Protein AF-A0A8S9IRM5-F1 (afdb_monomer_lite)

Foldseek 3Di:
DVPQQPPQQAAEDAQEAPSDPEQEEEQDASGRNRHAYYEDYNQARHAYYEYDQNGNQQHAEYEYENHVRHPDDYPCPVSNPNHNYDYYHDDDD

Sequence (93 aa):
MPILEKLLHLKIVRLWDRSFGGSRMICSMDGFPQLLELQFVGLEEWEEWTVEEGSMPLLHTLLIGYCPKLKELPDGLPFINSLKVLSFSLNAR

Secondary structure (DSSP, 8-state):
-TTGGG-TT-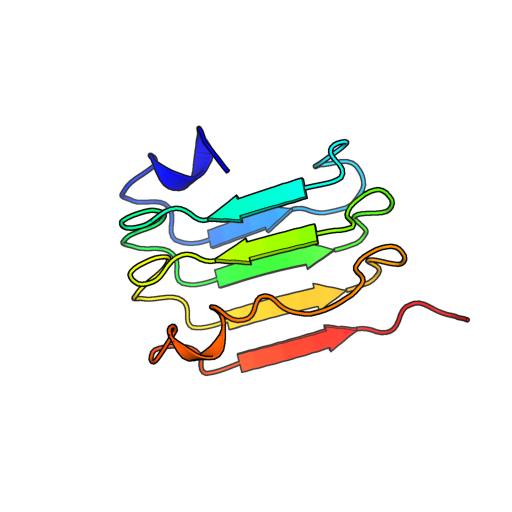-EEEE-TTS---SEEEE-TT--TT--EEEEES-TT--EEEE-TTSSTT--EEEEES-TT-----TTGGG-TT--EEEEE----

InterPro domains:
  IPR032675 Leucine-rich repeat domain superfamily [G3DSA:3.80.10.10] (1-92)

pLDDT: mean 93.65, std 9.31, range [43.62, 98.69]

Radius of gyration: 12.29 Å; chains: 1; bounding box: 28×27×30 Å

Organism: Brassica cretica (NCBI:txid69181)

Structure (mmCIF, N/CA/C/O backbone):
data_AF-A0A8S9IRM5-F1
#
_entry.id   AF-A0A8S9IRM5-F1
#
loop_
_atom_site.group_PDB
_atom_site.id
_atom_site.type_symbol
_atom_site.label_atom_id
_atom_site.label_alt_id
_atom_site.label_comp_id
_atom_site.label_asym_id
_atom_site.label_entity_id
_atom_site.label_seq_id
_atom_site.pdbx_PDB_ins_code
_atom_site.Cartn_x
_atom_site.Cartn_y
_atom_site.Cartn_z
_atom_site.occupancy
_atom_site.B_iso_or_equiv
_atom_site.auth_seq_id
_atom_site.auth_comp_id
_atom_site.auth_asym_id
_atom_site.auth_atom_id
_atom_site.pdbx_PDB_model_num
ATOM 1 N N . MET A 1 1 ? -1.297 6.947 -2.510 1.00 82.81 1 MET A N 1
ATOM 2 C CA . MET A 1 1 ? -2.232 6.654 -3.606 1.00 82.81 1 MET A CA 1
ATOM 3 C C . MET A 1 1 ? -3.262 7.764 -3.547 1.00 82.81 1 MET A C 1
ATOM 5 O O . MET A 1 1 ? -4.361 7.564 -3.038 1.00 82.81 1 MET A O 1
ATOM 9 N N . PRO A 1 2 ? -2.888 8.967 -4.013 1.00 82.25 2 PRO A N 1
ATOM 10 C CA . PRO A 1 2 ? -3.358 10.219 -3.415 1.00 82.25 2 PRO A CA 1
ATOM 11 C C . PRO A 1 2 ? -4.854 10.494 -3.570 1.00 82.25 2 PRO A C 1
ATOM 13 O O . PRO A 1 2 ? -5.416 11.278 -2.812 1.00 82.25 2 PRO A O 1
ATOM 16 N N . ILE A 1 3 ? -5.506 9.877 -4.557 1.00 91.69 3 ILE A N 1
ATOM 17 C CA . ILE A 1 3 ? -6.952 10.007 -4.767 1.00 91.69 3 ILE A CA 1
ATOM 18 C C . ILE A 1 3 ? -7.706 8.898 -4.025 1.00 91.69 3 ILE A C 1
ATOM 20 O O . ILE A 1 3 ? -8.6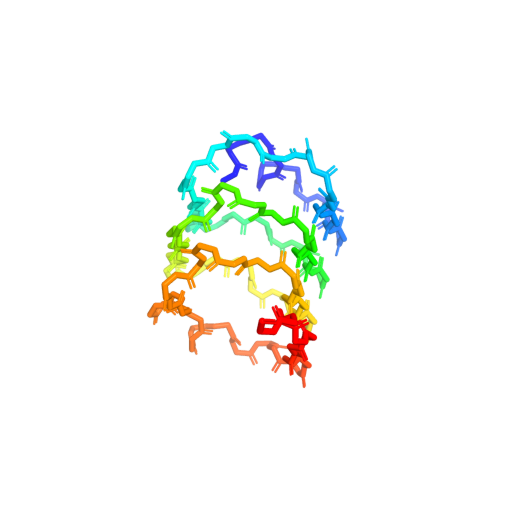66 9.186 -3.319 1.00 91.69 3 ILE A O 1
ATOM 24 N N . LEU A 1 4 ? -7.266 7.641 -4.156 1.00 94.62 4 LEU A N 1
ATOM 25 C CA . LEU A 1 4 ? -7.958 6.485 -3.576 1.00 94.62 4 LEU A CA 1
ATOM 26 C C . LEU A 1 4 ? -7.953 6.516 -2.045 1.00 94.62 4 LEU A C 1
ATOM 28 O O . LEU A 1 4 ? -8.972 6.220 -1.429 1.00 94.62 4 LEU A O 1
ATOM 32 N N . GLU A 1 5 ? -6.842 6.923 -1.431 1.00 95.25 5 GLU A N 1
ATOM 33 C CA . GLU A 1 5 ? -6.695 6.937 0.032 1.00 95.25 5 GLU A CA 1
ATOM 34 C C . GLU A 1 5 ? -7.590 7.968 0.730 1.00 95.25 5 GLU A C 1
ATOM 36 O O . GLU A 1 5 ? -7.880 7.824 1.916 1.00 95.25 5 GLU A O 1
ATOM 41 N N . LYS A 1 6 ? -8.083 8.963 -0.022 1.00 94.25 6 LYS A N 1
ATOM 42 C CA . LYS A 1 6 ? -9.034 9.987 0.440 1.00 94.25 6 LYS A CA 1
ATOM 43 C C . LYS A 1 6 ? -10.490 9.521 0.381 1.00 94.25 6 LYS A C 1
ATOM 45 O O . LYS A 1 6 ? -11.376 10.202 0.895 1.00 94.25 6 LYS A O 1
ATOM 50 N N . LEU A 1 7 ? -10.765 8.375 -0.242 1.00 96.44 7 LEU A N 1
ATOM 51 C CA . LEU A 1 7 ? -12.100 7.786 -0.280 1.00 96.44 7 LEU A CA 1
ATOM 52 C C . LEU A 1 7 ? -12.358 7.051 1.041 1.00 96.44 7 LEU A C 1
ATOM 54 O O . LEU A 1 7 ? -12.095 5.860 1.176 1.00 96.44 7 LEU A O 1
ATOM 58 N N . LEU A 1 8 ? -12.895 7.774 2.027 1.00 94.44 8 LEU A N 1
ATOM 59 C CA . LEU A 1 8 ? -12.989 7.323 3.426 1.00 94.44 8 LEU A CA 1
ATOM 60 C C . LEU A 1 8 ? -13.832 6.052 3.650 1.00 94.44 8 LEU A C 1
ATOM 62 O O . LEU A 1 8 ? -13.728 5.423 4.698 1.00 94.44 8 LEU A O 1
ATOM 66 N N . HIS A 1 9 ? -14.662 5.667 2.680 1.00 97.25 9 HIS A N 1
ATOM 67 C CA . HIS A 1 9 ? -15.508 4.467 2.731 1.00 97.25 9 HIS A CA 1
ATOM 68 C C . HIS A 1 9 ? -14.998 3.320 1.853 1.00 97.25 9 HIS A C 1
ATOM 70 O O . HIS A 1 9 ? -15.694 2.317 1.679 1.00 97.25 9 HIS A O 1
ATOM 76 N N . LEU A 1 10 ? -13.812 3.465 1.261 1.00 98.06 10 LEU A N 1
ATOM 77 C CA . LEU A 1 10 ? -13.244 2.452 0.389 1.00 98.06 10 LEU A CA 1
ATOM 78 C C . LEU A 1 10 ? -12.812 1.238 1.214 1.00 98.06 10 LEU A C 1
ATOM 80 O O . LEU A 1 10 ? -11.939 1.336 2.070 1.00 98.06 10 LEU A O 1
ATOM 84 N N . LYS A 1 11 ? -13.443 0.091 0.946 1.00 98.44 11 LYS A N 1
ATOM 85 C CA . LYS A 1 11 ? -13.189 -1.169 1.664 1.00 98.44 11 LYS A CA 1
ATOM 86 C C . LYS A 1 11 ? -12.269 -2.117 0.914 1.00 98.44 11 LYS A C 1
ATOM 88 O O . LYS A 1 11 ? -11.622 -2.953 1.533 1.00 98.44 11 LYS A O 1
ATOM 93 N N . ILE A 1 12 ? -12.238 -2.015 -0.409 1.00 98.50 12 ILE A N 1
ATOM 94 C CA . ILE A 1 12 ? -11.512 -2.937 -1.276 1.00 98.50 12 ILE A CA 1
ATOM 95 C C . ILE A 1 12 ? -10.823 -2.121 -2.362 1.00 98.50 12 ILE A C 1
ATOM 97 O O . ILE A 1 12 ? -11.470 -1.318 -3.038 1.00 98.50 12 ILE A O 1
ATOM 101 N N . VAL A 1 13 ? -9.529 -2.359 -2.542 1.00 98.19 13 VAL A N 1
ATOM 102 C CA . VAL A 1 13 ? -8.735 -1.849 -3.661 1.00 98.19 13 VAL A CA 1
ATOM 103 C C . VAL A 1 13 ? -8.108 -3.036 -4.369 1.00 98.19 13 VAL A C 1
ATOM 105 O O . VAL A 1 13 ? -7.433 -3.858 -3.753 1.00 98.19 13 VAL A O 1
ATOM 108 N N . ARG A 1 14 ? -8.326 -3.117 -5.681 1.00 97.44 14 ARG A N 1
ATOM 109 C CA . ARG A 1 14 ? -7.700 -4.113 -6.550 1.00 97.44 14 ARG A CA 1
ATOM 110 C C . ARG A 1 14 ? -7.057 -3.383 -7.712 1.00 97.44 14 ARG A C 1
ATOM 112 O O . ARG A 1 14 ? -7.757 -2.767 -8.513 1.00 97.44 14 ARG A O 1
ATOM 119 N N . LEU A 1 15 ? -5.734 -3.418 -7.753 1.00 96.75 15 LEU A N 1
ATOM 120 C CA . LEU A 1 15 ? -4.922 -2.876 -8.829 1.00 96.75 15 LEU A CA 1
ATOM 121 C C . LEU A 1 15 ? -4.322 -4.056 -9.582 1.00 96.75 15 LEU A C 1
ATOM 123 O O . LEU A 1 15 ? -3.499 -4.787 -9.033 1.00 96.75 15 LEU A O 1
ATOM 127 N N . TRP A 1 16 ? -4.816 -4.279 -10.793 1.00 95.94 16 TRP A N 1
ATOM 128 C CA . TRP A 1 16 ? -4.432 -5.393 -11.656 1.00 95.94 16 TRP A CA 1
ATOM 129 C C . TRP A 1 16 ? -3.642 -4.886 -12.870 1.00 95.94 16 TRP A C 1
ATOM 131 O O . TRP A 1 16 ? -3.279 -3.710 -12.929 1.00 95.94 16 TRP A O 1
ATOM 141 N N . ASP A 1 17 ? -3.392 -5.758 -13.844 1.00 94.81 17 ASP A N 1
ATOM 142 C CA . ASP A 1 17 ? -2.577 -5.482 -15.027 1.00 94.81 17 ASP A CA 1
ATOM 143 C C . ASP A 1 17 ? -2.826 -4.082 -15.604 1.00 94.81 17 ASP A C 1
ATOM 145 O O . ASP A 1 17 ? -3.954 -3.704 -15.941 1.00 94.81 17 ASP A O 1
ATOM 149 N N . ARG A 1 18 ? -1.747 -3.304 -15.743 1.00 90.44 18 ARG A N 1
ATOM 150 C CA . ARG A 1 18 ? -1.760 -1.945 -16.317 1.00 90.44 18 ARG A CA 1
ATOM 151 C C . ARG A 1 18 ? -2.640 -0.921 -15.577 1.00 90.44 18 ARG A C 1
ATOM 153 O O . ARG A 1 18 ? -2.827 0.180 -16.094 1.00 90.44 18 ARG A O 1
ATOM 160 N N . SER A 1 19 ? -3.141 -1.201 -14.367 1.00 94.31 19 SER A N 1
ATOM 161 C CA . SER A 1 19 ? -3.894 -0.208 -13.574 1.00 94.31 19 SER A CA 1
ATOM 162 C C . SER A 1 19 ? -3.005 0.884 -12.973 1.00 94.31 19 SER A C 1
ATOM 164 O O . SER A 1 19 ? -3.498 1.909 -12.506 1.00 94.31 19 SER A O 1
ATOM 166 N N . PHE A 1 20 ? -1.693 0.650 -12.942 1.00 93.75 20 PHE A N 1
ATOM 167 C CA . PHE A 1 20 ? -0.703 1.576 -12.417 1.00 93.75 20 PHE A CA 1
ATOM 168 C C . PHE A 1 20 ? 0.543 1.571 -13.303 1.00 93.75 20 PHE A C 1
ATOM 170 O O . PHE A 1 20 ? 1.178 0.536 -13.468 1.00 93.75 20 PHE A O 1
ATOM 177 N N . GLY A 1 21 ? 0.874 2.730 -13.874 1.00 92.50 21 GLY A N 1
ATOM 178 C CA . GLY A 1 21 ? 2.074 2.929 -14.697 1.00 92.50 21 GLY A CA 1
ATOM 179 C C . GLY A 1 21 ? 3.199 3.684 -13.985 1.00 92.50 21 GLY A C 1
ATOM 180 O O . GLY A 1 21 ? 4.137 4.124 -14.638 1.00 92.50 21 GLY A O 1
ATOM 181 N N . GLY A 1 22 ? 3.076 3.918 -12.675 1.00 94.25 22 GLY A N 1
ATOM 182 C CA . GLY A 1 22 ? 4.137 4.533 -11.880 1.00 94.25 22 GLY A CA 1
ATOM 183 C C . GLY A 1 22 ? 5.091 3.486 -11.305 1.00 94.25 22 GLY A C 1
ATOM 184 O O . GLY A 1 22 ? 4.771 2.303 -11.261 1.00 94.25 22 GLY A O 1
ATOM 185 N N . SER A 1 23 ? 6.240 3.936 -10.799 1.00 96.38 23 SER A N 1
ATOM 186 C CA . SER A 1 23 ? 7.210 3.060 -10.128 1.00 96.38 23 SER A CA 1
ATOM 187 C C . SER A 1 23 ? 7.111 3.073 -8.605 1.00 96.38 23 SER A C 1
ATOM 189 O O . SER A 1 23 ? 7.625 2.176 -7.945 1.00 96.38 23 SER A O 1
ATOM 191 N N . ARG A 1 24 ? 6.426 4.060 -8.015 1.00 96.19 24 ARG A N 1
ATOM 192 C CA . ARG A 1 24 ? 6.406 4.273 -6.560 1.00 96.19 24 ARG A CA 1
ATOM 193 C C . ARG A 1 24 ? 4.989 4.474 -6.049 1.00 96.19 24 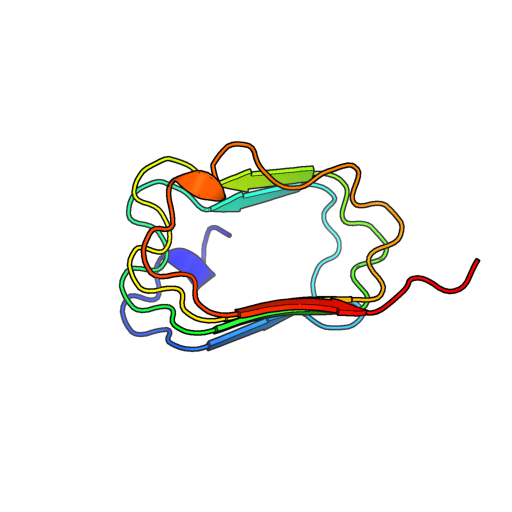ARG A C 1
ATOM 195 O O . ARG A 1 24 ? 4.266 5.339 -6.548 1.00 96.19 24 ARG A O 1
ATOM 202 N N . MET A 1 25 ? 4.610 3.716 -5.027 1.00 95.69 25 MET A N 1
ATOM 203 C CA . MET A 1 25 ? 3.363 3.912 -4.288 1.00 95.69 25 MET A CA 1
ATOM 204 C C . MET A 1 25 ? 3.649 4.311 -2.848 1.00 95.69 25 MET A C 1
ATOM 206 O O . MET A 1 25 ? 4.500 3.728 -2.190 1.00 95.69 25 MET A O 1
ATOM 210 N N . ILE A 1 26 ? 2.879 5.269 -2.345 1.00 95.62 26 ILE A N 1
ATOM 211 C CA . ILE A 1 26 ? 2.922 5.709 -0.949 1.00 95.62 26 ILE A CA 1
ATOM 212 C C . ILE A 1 26 ? 1.518 5.535 -0.381 1.00 95.62 26 ILE A C 1
ATOM 214 O O . ILE A 1 26 ? 0.571 5.956 -1.039 1.00 95.62 26 ILE A O 1
ATOM 218 N N . CYS A 1 27 ? 1.362 4.920 0.783 1.00 96.31 27 CYS A N 1
ATOM 219 C CA . CYS A 1 27 ? 0.141 4.975 1.581 1.00 96.31 27 CYS A CA 1
ATOM 220 C C . CYS A 1 27 ? 0.423 5.890 2.773 1.00 96.31 27 CYS A C 1
ATOM 222 O O . CYS A 1 27 ? 1.210 5.525 3.647 1.00 96.31 27 CYS A O 1
ATOM 224 N N . SER A 1 28 ? -0.173 7.081 2.770 1.00 96.00 28 SER A N 1
ATOM 225 C CA . SER A 1 28 ? 0.097 8.093 3.792 1.00 96.00 28 SER A CA 1
ATOM 226 C C . SER A 1 28 ? -0.558 7.765 5.133 1.00 96.00 28 SER A C 1
ATOM 228 O O . SER A 1 28 ? -1.506 6.968 5.193 1.00 96.00 28 SER A O 1
ATOM 230 N N . MET A 1 29 ? -0.069 8.412 6.191 1.00 95.25 29 MET A N 1
ATOM 231 C CA . MET A 1 29 ? -0.722 8.477 7.498 1.00 95.25 29 MET A CA 1
ATOM 232 C C . MET A 1 29 ? -2.191 8.885 7.320 1.00 95.25 29 MET A C 1
ATOM 234 O O . MET A 1 29 ? -2.514 9.714 6.468 1.00 95.25 29 MET A O 1
ATOM 238 N N . ASP A 1 30 ? -3.088 8.239 8.068 1.00 93.94 30 ASP A N 1
ATOM 239 C CA . ASP A 1 30 ? -4.552 8.383 7.978 1.00 93.94 30 ASP A CA 1
ATOM 240 C C . ASP A 1 30 ? -5.181 8.015 6.617 1.00 93.94 30 ASP A C 1
ATOM 242 O O . ASP A 1 30 ? -6.400 8.099 6.433 1.00 93.94 30 ASP A O 1
ATOM 246 N N . GLY A 1 31 ? -4.378 7.562 5.651 1.00 96.19 31 GLY A N 1
ATOM 247 C CA . GLY A 1 31 ? -4.858 7.057 4.375 1.00 96.19 31 GLY A CA 1
ATOM 248 C C . GLY A 1 31 ? -5.630 5.751 4.547 1.00 96.19 31 GLY A C 1
ATOM 249 O O . GLY A 1 31 ? -5.229 4.873 5.314 1.00 96.19 31 GLY A O 1
ATOM 250 N N . PHE A 1 32 ? -6.715 5.596 3.778 1.00 97.31 32 PHE A N 1
ATOM 251 C CA . PHE A 1 32 ? -7.511 4.363 3.733 1.00 97.31 32 PHE A CA 1
ATOM 252 C C . PHE A 1 32 ? -8.072 3.909 5.102 1.00 97.31 32 PHE A C 1
ATOM 254 O O . PHE A 1 32 ? -7.865 2.762 5.513 1.00 97.31 32 PHE A O 1
ATOM 261 N N . PRO A 1 33 ? -8.854 4.748 5.806 1.00 97.06 33 PRO A N 1
ATOM 262 C CA . PRO A 1 33 ? -9.300 4.453 7.172 1.00 97.06 33 PRO A CA 1
ATOM 263 C C . PRO A 1 33 ? -10.225 3.228 7.288 1.00 97.06 33 PRO A C 1
ATOM 265 O O . PRO A 1 33 ? -10.383 2.685 8.378 1.00 97.06 33 PRO A O 1
ATOM 268 N N . GLN A 1 34 ? -10.852 2.789 6.187 1.00 98.25 34 GLN A N 1
ATOM 269 C CA . GLN A 1 34 ? -11.789 1.654 6.158 1.00 98.25 34 GLN A CA 1
ATOM 270 C C . GLN A 1 34 ? -11.375 0.514 5.221 1.00 98.25 34 GLN A C 1
ATOM 272 O O . GLN A 1 34 ? -12.184 -0.380 4.957 1.00 98.25 34 GLN A O 1
ATOM 277 N N . LEU A 1 35 ? -10.143 0.528 4.708 1.00 98.62 35 LEU A N 1
ATOM 278 C CA . LEU A 1 35 ? -9.700 -0.485 3.755 1.00 98.62 35 LEU A CA 1
ATOM 279 C C . LEU A 1 35 ? -9.520 -1.831 4.454 1.00 98.62 35 LEU A C 1
ATOM 281 O O . LEU A 1 35 ? -8.829 -1.923 5.460 1.00 98.62 35 LEU A O 1
ATOM 285 N N . LEU A 1 36 ? -10.151 -2.867 3.906 1.00 98.69 36 LEU A N 1
ATOM 286 C CA . LEU A 1 36 ? -10.125 -4.240 4.411 1.00 98.69 36 LEU A CA 1
ATOM 287 C C . LEU A 1 36 ? -9.270 -5.148 3.524 1.00 98.69 36 LEU A C 1
ATOM 289 O O . LEU A 1 36 ? -8.621 -6.060 4.031 1.00 98.69 36 LEU A O 1
ATOM 293 N N . GLU A 1 37 ? -9.265 -4.897 2.214 1.00 98.69 37 GLU A N 1
ATOM 294 C CA . GLU A 1 37 ? -8.573 -5.718 1.223 1.00 98.69 37 GLU A CA 1
ATOM 295 C C . GLU A 1 37 ? -7.795 -4.848 0.234 1.00 98.69 37 GLU A C 1
ATOM 297 O O . GLU A 1 37 ? -8.350 -3.921 -0.367 1.00 98.69 37 GLU A O 1
ATOM 302 N N . LEU A 1 38 ? -6.525 -5.195 0.039 1.00 98.25 38 LEU A N 1
ATOM 303 C CA . LEU A 1 38 ? -5.632 -4.580 -0.931 1.00 98.25 38 LEU A CA 1
ATOM 304 C C . LEU A 1 38 ? -4.992 -5.663 -1.798 1.00 98.25 38 LEU A C 1
ATOM 306 O O . LEU A 1 38 ? -4.352 -6.583 -1.287 1.00 98.25 38 LEU A O 1
ATOM 310 N N . GLN A 1 39 ? -5.167 -5.548 -3.111 1.00 97.81 39 GLN A N 1
ATOM 311 C CA . GLN A 1 39 ? -4.543 -6.444 -4.076 1.00 97.81 39 GLN A CA 1
ATOM 312 C C . GLN A 1 39 ? -3.709 -5.668 -5.087 1.00 97.81 39 GLN A C 1
ATOM 314 O O . GLN A 1 39 ? -4.200 -4.718 -5.702 1.00 97.81 39 GLN A O 1
ATOM 319 N N . PHE A 1 40 ? -2.490 -6.147 -5.304 1.00 96.94 40 PHE A N 1
ATOM 320 C CA . PHE A 1 40 ? -1.593 -5.717 -6.366 1.00 96.94 40 PHE A CA 1
ATOM 321 C C . PHE A 1 40 ? -1.260 -6.931 -7.227 1.00 96.94 40 PHE A C 1
ATOM 323 O O . PHE A 1 40 ? -0.622 -7.867 -6.747 1.00 96.94 40 PHE A O 1
ATOM 330 N N . VAL A 1 41 ? -1.725 -6.942 -8.475 1.00 96.38 41 VAL A N 1
ATOM 331 C CA . VAL A 1 41 ? -1.490 -8.046 -9.410 1.00 96.38 41 VAL A CA 1
ATOM 332 C C . VAL A 1 41 ? -0.980 -7.502 -10.739 1.00 96.38 41 VAL A C 1
ATOM 334 O O . VAL A 1 41 ? -1.587 -6.587 -11.281 1.00 96.38 41 VAL A O 1
ATOM 337 N N . GLY A 1 42 ? 0.116 -8.037 -11.276 1.00 95.25 42 GLY A N 1
ATOM 338 C CA . GLY A 1 42 ? 0.550 -7.682 -12.635 1.00 95.25 42 GLY A CA 1
ATOM 339 C C . GLY A 1 42 ? 1.061 -6.243 -12.779 1.00 95.25 42 GLY A C 1
ATOM 340 O O . GLY A 1 42 ? 0.926 -5.628 -13.838 1.00 95.25 42 GLY A O 1
ATOM 341 N N . LEU A 1 43 ? 1.601 -5.653 -11.706 1.00 95.81 43 LEU A N 1
ATOM 342 C CA . LEU A 1 43 ? 2.124 -4.284 -11.739 1.00 95.81 43 LEU A CA 1
ATOM 343 C C . LEU A 1 43 ? 3.588 -4.289 -12.199 1.00 95.81 43 LEU A C 1
ATOM 345 O O . LEU A 1 43 ? 4.511 -4.256 -11.388 1.00 95.81 43 LEU A O 1
ATOM 349 N N . GLU A 1 44 ? 3.787 -4.353 -13.516 1.00 94.69 44 GLU A N 1
ATOM 350 C CA . GLU A 1 44 ? 5.098 -4.553 -14.158 1.00 94.69 44 GLU A CA 1
ATOM 351 C C . GLU A 1 44 ? 6.135 -3.468 -13.838 1.00 94.69 44 GLU A C 1
ATOM 353 O O . GLU A 1 44 ? 7.317 -3.774 -13.701 1.00 94.69 44 GLU A O 1
ATOM 358 N N . GLU A 1 45 ? 5.696 -2.216 -13.685 1.00 96.12 45 GLU A N 1
ATOM 359 C CA . GLU A 1 45 ? 6.575 -1.058 -13.472 1.00 96.12 45 GLU A CA 1
ATOM 360 C C . GLU A 1 45 ? 6.779 -0.694 -11.995 1.00 96.12 45 GLU A C 1
ATOM 362 O O . GLU A 1 45 ? 7.576 0.186 -11.681 1.00 96.12 45 GLU A O 1
ATOM 367 N N . TRP A 1 46 ? 6.072 -1.355 -11.077 1.00 96.62 46 TRP A N 1
ATOM 368 C CA . TRP A 1 46 ? 6.072 -0.997 -9.662 1.00 96.62 46 TRP A CA 1
ATOM 369 C C . TRP A 1 46 ? 7.340 -1.485 -8.952 1.00 96.62 46 TRP A C 1
ATOM 371 O O . TRP A 1 46 ? 7.593 -2.684 -8.887 1.00 96.62 46 TRP A O 1
ATOM 381 N N . GLU A 1 47 ? 8.119 -0.554 -8.400 1.00 96.88 47 GLU A N 1
ATOM 382 C CA . GLU A 1 47 ? 9.421 -0.810 -7.773 1.00 96.88 47 GLU A CA 1
ATOM 383 C C . GLU A 1 47 ? 9.421 -0.634 -6.256 1.00 96.88 47 GLU A C 1
ATOM 385 O O . GLU A 1 47 ? 10.018 -1.438 -5.539 1.00 96.88 47 GLU A O 1
ATOM 390 N N . GLU A 1 48 ? 8.786 0.436 -5.775 1.00 96.94 48 GLU A N 1
ATOM 391 C CA . GLU A 1 48 ? 8.843 0.845 -4.373 1.00 96.94 48 GLU A CA 1
ATOM 392 C C . GLU A 1 48 ? 7.450 1.023 -3.788 1.00 96.94 48 GLU A C 1
ATOM 394 O O . GLU A 1 48 ? 6.537 1.601 -4.398 1.00 96.94 48 GLU A O 1
ATOM 399 N N . TRP A 1 49 ? 7.315 0.578 -2.547 1.00 96.88 49 TRP A N 1
ATOM 400 C CA . TRP A 1 49 ? 6.126 0.783 -1.751 1.00 96.88 49 TRP A CA 1
ATOM 401 C C . TRP A 1 49 ? 6.514 1.373 -0.404 1.00 96.88 49 TRP A C 1
ATOM 403 O O . TRP A 1 49 ? 7.398 0.859 0.272 1.00 96.88 49 TRP A O 1
ATOM 413 N N . THR A 1 50 ? 5.845 2.451 -0.014 1.00 96.12 50 THR A N 1
ATOM 414 C CA . THR A 1 50 ? 5.979 3.075 1.301 1.00 96.12 50 THR A CA 1
ATOM 415 C C . THR A 1 50 ? 4.633 3.026 2.005 1.00 96.12 50 THR A C 1
ATOM 417 O O . THR A 1 50 ? 3.608 3.376 1.420 1.00 96.12 50 THR A O 1
ATOM 420 N N . VAL A 1 51 ? 4.640 2.609 3.266 1.00 97.00 51 VAL A N 1
ATOM 421 C CA . VAL A 1 51 ? 3.481 2.643 4.162 1.00 97.00 51 VAL A CA 1
ATOM 422 C C . VAL A 1 51 ? 3.896 3.464 5.370 1.00 97.00 51 VAL A C 1
ATOM 424 O O . VAL A 1 51 ? 4.839 3.096 6.063 1.00 97.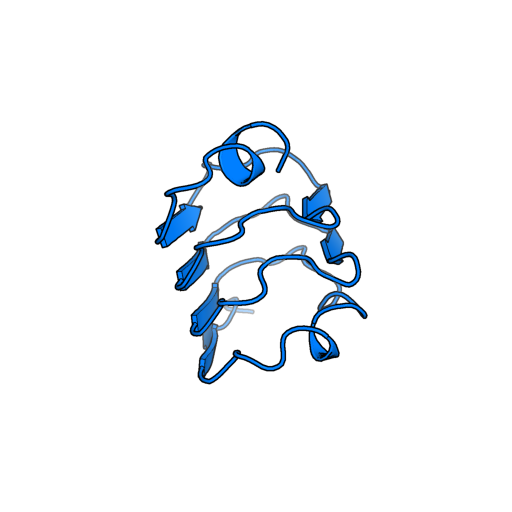00 51 VAL A O 1
ATOM 427 N N . GLU A 1 52 ? 3.243 4.598 5.585 1.00 96.75 52 GLU A N 1
ATOM 428 C CA . GLU A 1 52 ? 3.481 5.421 6.769 1.00 96.75 52 GLU A CA 1
ATOM 429 C C . GLU A 1 52 ? 2.750 4.835 7.985 1.00 96.75 52 GLU A C 1
ATOM 431 O O . GLU A 1 52 ? 1.713 4.176 7.858 1.00 96.75 52 GLU A O 1
ATOM 436 N N . GLU A 1 53 ? 3.288 5.081 9.180 1.00 96.44 53 GLU A N 1
ATOM 437 C CA . GLU A 1 53 ? 2.633 4.696 10.430 1.00 96.44 53 GLU A CA 1
ATOM 438 C C . GLU A 1 53 ? 1.227 5.320 10.512 1.00 96.44 53 GLU A C 1
ATOM 440 O O . GLU A 1 53 ? 1.024 6.488 10.179 1.00 96.44 53 GLU A O 1
ATOM 445 N N . GLY A 1 54 ? 0.236 4.520 10.914 1.00 95.06 54 GLY A N 1
ATOM 446 C CA . GLY A 1 54 ? -1.174 4.928 10.950 1.00 95.06 54 GLY A CA 1
ATOM 447 C C . GLY A 1 54 ? -1.936 4.748 9.630 1.00 95.06 54 GLY A C 1
ATOM 448 O O . GLY A 1 54 ? -3.150 4.950 9.601 1.00 95.06 54 GLY A O 1
ATOM 449 N N . SER A 1 55 ? -1.276 4.333 8.546 1.00 96.12 55 SER A N 1
ATOM 450 C CA . SER A 1 55 ? -1.959 4.011 7.290 1.00 96.12 55 SER A CA 1
ATOM 451 C C . SER A 1 55 ? -2.734 2.691 7.369 1.00 96.12 55 SER A C 1
ATOM 453 O O . SER A 1 55 ? -2.279 1.727 7.987 1.00 96.12 55 SER A O 1
ATOM 455 N N . MET A 1 56 ? -3.885 2.620 6.689 1.00 97.25 56 MET A N 1
ATOM 456 C CA . MET A 1 56 ? -4.676 1.392 6.505 1.00 97.25 56 MET A CA 1
ATOM 457 C C . MET A 1 56 ? -4.941 0.597 7.808 1.00 97.25 56 MET A C 1
ATOM 459 O O . MET A 1 56 ? -4.726 -0.619 7.843 1.00 97.25 56 MET A O 1
ATOM 463 N N . PRO A 1 57 ? -5.450 1.224 8.886 1.00 96.94 57 PRO A N 1
ATOM 464 C CA . PRO A 1 57 ? -5.529 0.599 10.211 1.00 96.94 57 PRO A CA 1
ATOM 465 C C . PRO A 1 57 ? -6.423 -0.652 10.272 1.00 96.94 57 PRO A C 1
ATOM 467 O O . PRO A 1 57 ? -6.310 -1.445 11.206 1.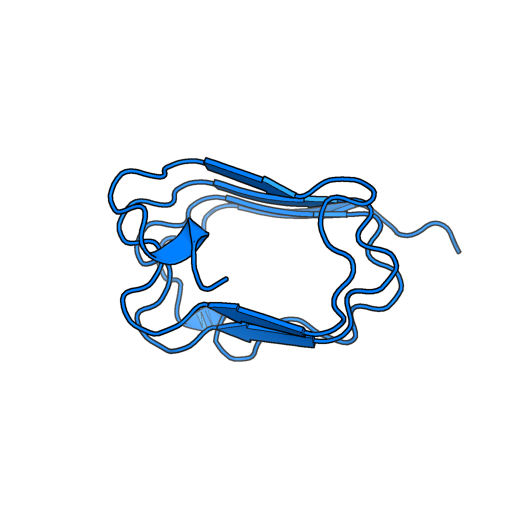00 96.94 57 PRO A O 1
ATOM 470 N N . LEU A 1 58 ? -7.306 -0.858 9.287 1.00 98.12 58 LEU A N 1
ATOM 471 C CA . LEU A 1 58 ? -8.259 -1.974 9.221 1.00 98.12 58 LEU A CA 1
ATOM 472 C C . LEU A 1 58 ? -7.932 -3.017 8.139 1.00 98.12 58 LEU A C 1
ATOM 474 O O . LEU A 1 58 ? -8.770 -3.883 7.864 1.00 98.12 58 LEU A O 1
ATOM 478 N N . LEU A 1 59 ? -6.754 -2.952 7.514 1.00 98.56 59 LEU A N 1
ATOM 479 C CA . LEU A 1 59 ? -6.399 -3.857 6.425 1.00 98.56 59 LEU A CA 1
ATOM 480 C C . LEU A 1 59 ? -6.245 -5.294 6.925 1.00 98.56 59 LEU A C 1
ATOM 482 O O . LEU A 1 59 ? -5.340 -5.616 7.683 1.00 98.56 59 LEU A O 1
ATOM 486 N N . HIS A 1 60 ? -7.106 -6.183 6.437 1.00 98.38 60 HIS A N 1
ATOM 487 C CA . HIS A 1 60 ? -7.123 -7.593 6.818 1.00 98.38 60 HIS A CA 1
ATOM 488 C C . HIS A 1 60 ? -6.398 -8.489 5.819 1.00 98.38 60 HIS A C 1
ATOM 490 O O . HIS A 1 60 ? -5.860 -9.531 6.202 1.00 98.38 60 HIS A O 1
ATOM 496 N N . THR A 1 61 ? -6.436 -8.133 4.537 1.00 98.56 61 THR A N 1
ATOM 497 C CA . THR A 1 61 ? -5.926 -8.969 3.449 1.00 98.56 61 THR A CA 1
ATOM 498 C C . THR A 1 61 ? -5.058 -8.152 2.515 1.00 98.56 61 THR A C 1
ATOM 500 O O . THR A 1 61 ? -5.521 -7.178 1.921 1.00 98.56 61 THR A O 1
ATOM 503 N N . LEU A 1 62 ? -3.817 -8.603 2.359 1.00 98.25 62 LEU A N 1
ATOM 504 C CA . LEU A 1 62 ? -2.876 -8.111 1.371 1.00 98.25 62 LEU A CA 1
ATOM 505 C C . LEU A 1 62 ? -2.492 -9.249 0.426 1.00 98.25 62 LEU A C 1
ATOM 507 O O . LEU A 1 62 ? -1.987 -10.290 0.857 1.00 98.25 62 LEU A O 1
ATOM 511 N N . LEU A 1 63 ? -2.715 -9.028 -0.865 1.00 97.62 63 LEU A N 1
ATOM 512 C CA . LEU A 1 63 ? -2.279 -9.924 -1.928 1.00 97.62 63 LEU A CA 1
ATOM 513 C C . LEU A 1 63 ? -1.335 -9.182 -2.866 1.00 97.62 63 LEU A C 1
ATOM 515 O O . LEU A 1 63 ? -1.684 -8.125 -3.391 1.00 97.62 63 LEU A O 1
ATOM 519 N N . ILE A 1 64 ? -0.164 -9.767 -3.103 1.00 96.38 64 ILE A N 1
ATOM 520 C CA . ILE A 1 64 ? 0.804 -9.283 -4.087 1.00 96.38 64 ILE A CA 1
ATOM 521 C C . ILE A 1 64 ? 1.115 -10.427 -5.053 1.00 96.38 64 ILE A C 1
ATOM 523 O O . ILE A 1 64 ? 1.528 -11.506 -4.635 1.00 96.38 64 ILE A O 1
ATOM 527 N N . GLY A 1 65 ? 0.920 -10.216 -6.349 1.00 95.44 65 GLY A N 1
ATOM 528 C CA . GLY A 1 65 ? 1.142 -11.245 -7.359 1.00 95.44 65 GLY A CA 1
ATOM 529 C C . GLY A 1 65 ? 1.688 -10.677 -8.654 1.00 95.44 65 GLY A C 1
ATOM 530 O O . GLY A 1 65 ? 1.246 -9.625 -9.087 1.00 95.44 65 GLY A O 1
ATOM 531 N N . TYR A 1 66 ? 2.613 -11.372 -9.313 1.00 93.00 66 TYR A N 1
ATOM 532 C CA . TYR A 1 66 ? 3.097 -10.940 -10.635 1.00 93.00 66 TYR A CA 1
ATOM 533 C C . TYR A 1 66 ? 3.595 -9.472 -10.668 1.00 93.00 66 TYR A C 1
ATOM 535 O O . TYR A 1 66 ? 3.303 -8.731 -11.600 1.00 93.00 66 TYR A O 1
ATOM 543 N N . CYS A 1 67 ? 4.331 -9.033 -9.642 1.00 94.31 67 CYS A N 1
ATOM 544 C CA . CYS A 1 67 ? 4.952 -7.705 -9.566 1.00 94.31 67 CYS A CA 1
ATOM 545 C C . CYS A 1 67 ? 6.483 -7.871 -9.657 1.00 94.31 67 CYS A C 1
ATOM 547 O O . CYS A 1 67 ? 7.138 -8.023 -8.624 1.00 94.31 67 CYS A O 1
ATOM 549 N N . PRO A 1 68 ? 7.070 -7.936 -10.868 1.00 92.56 68 PRO A N 1
ATOM 550 C CA . PRO A 1 68 ? 8.462 -8.353 -11.074 1.00 92.56 68 PRO A CA 1
ATOM 551 C C . PRO A 1 68 ? 9.508 -7.333 -10.616 1.00 92.56 68 PRO A C 1
ATOM 553 O O . PRO A 1 68 ? 10.627 -7.728 -10.299 1.00 92.56 68 PRO A O 1
ATOM 556 N N . LYS A 1 69 ? 9.164 -6.040 -10.588 1.00 95.25 69 LYS A N 1
ATOM 557 C CA . LYS A 1 69 ? 10.093 -4.961 -10.223 1.00 95.25 69 LYS A CA 1
ATOM 558 C C . LYS A 1 69 ? 10.042 -4.562 -8.748 1.00 95.25 69 LYS A C 1
ATOM 560 O O . LYS A 1 69 ? 10.918 -3.816 -8.313 1.00 95.25 69 LYS A O 1
ATOM 565 N N . LEU A 1 70 ? 9.072 -5.067 -7.979 1.00 95.38 70 LEU A N 1
ATOM 566 C CA . LEU A 1 70 ? 8.932 -4.741 -6.561 1.00 95.38 70 LEU A CA 1
ATOM 567 C C . LEU A 1 70 ? 10.142 -5.289 -5.800 1.00 95.38 70 LEU A C 1
ATOM 569 O O . LEU A 1 70 ? 10.342 -6.503 -5.742 1.00 95.38 70 LEU A O 1
ATOM 573 N N . LYS A 1 71 ? 10.946 -4.390 -5.228 1.00 91.75 71 LYS A N 1
ATOM 574 C CA . LYS A 1 71 ? 12.232 -4.750 -4.609 1.00 91.75 71 LYS A CA 1
ATOM 575 C C . LYS A 1 71 ? 12.041 -5.426 -3.256 1.00 91.75 71 LYS A C 1
ATOM 577 O O . LYS A 1 71 ? 12.660 -6.449 -2.979 1.00 91.75 71 LYS A O 1
ATOM 582 N N . GLU A 1 72 ? 11.174 -4.854 -2.431 1.00 92.62 72 GLU A N 1
ATOM 583 C CA . GLU A 1 72 ? 10.929 -5.290 -1.061 1.00 92.62 72 GLU A CA 1
ATOM 584 C C . GLU A 1 72 ? 9.542 -4.856 -0.577 1.00 92.62 72 GLU A C 1
ATOM 586 O O . GLU A 1 72 ? 8.852 -4.054 -1.213 1.00 92.62 72 GLU A O 1
ATOM 591 N N . LEU A 1 73 ? 9.120 -5.421 0.554 1.00 94.00 73 LEU A N 1
ATOM 592 C CA . LEU A 1 73 ? 7.934 -4.960 1.266 1.00 94.00 73 LEU A CA 1
ATOM 593 C C . LEU A 1 73 ? 8.265 -3.692 2.067 1.00 94.00 73 LEU A C 1
ATOM 595 O O . LEU A 1 73 ? 9.389 -3.569 2.544 1.00 94.00 73 LEU A O 1
ATOM 599 N N . PRO A 1 74 ? 7.299 -2.778 2.264 1.00 95.19 74 PRO A N 1
ATOM 600 C CA . PRO A 1 74 ? 7.517 -1.559 3.029 1.00 95.19 74 PRO A CA 1
ATOM 601 C C . PRO A 1 74 ? 7.837 -1.880 4.488 1.00 95.19 74 PRO A C 1
ATOM 603 O O . PRO A 1 74 ? 7.114 -2.653 5.121 1.00 95.19 74 PRO A O 1
ATOM 606 N N . ASP A 1 75 ? 8.808 -1.170 5.063 1.00 93.12 75 ASP A N 1
ATOM 607 C CA . ASP A 1 75 ? 9.124 -1.216 6.501 1.00 93.12 75 ASP A CA 1
ATOM 608 C C . ASP A 1 75 ? 7.936 -0.846 7.400 1.00 93.12 75 ASP A C 1
ATOM 610 O O . ASP A 1 75 ? 7.927 -1.174 8.582 1.00 93.12 75 ASP A O 1
ATOM 614 N N . GLY A 1 76 ? 6.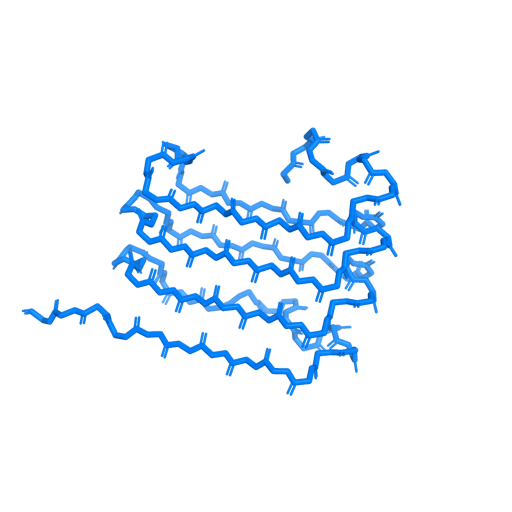920 -0.175 6.847 1.00 93.75 76 GLY A N 1
ATOM 615 C CA . GLY A 1 76 ? 5.681 0.149 7.550 1.00 93.75 76 GLY A CA 1
ATOM 616 C C . GLY A 1 76 ? 4.636 -0.965 7.572 1.00 93.75 76 GLY A C 1
ATOM 617 O O . GLY A 1 76 ? 3.616 -0.824 8.245 1.00 93.75 76 GLY A O 1
ATOM 618 N N . LEU A 1 77 ? 4.857 -2.084 6.873 1.00 94.31 77 LEU A N 1
ATOM 619 C CA . LEU A 1 77 ? 3.928 -3.217 6.890 1.00 94.31 77 LEU A CA 1
ATOM 620 C C . LEU A 1 77 ? 3.679 -3.781 8.307 1.00 94.31 77 LEU A C 1
ATOM 622 O O . LEU A 1 77 ? 2.519 -4.051 8.623 1.00 94.31 77 LEU A O 1
ATOM 626 N N . PRO A 1 78 ? 4.694 -3.915 9.191 1.00 94.00 78 PRO A N 1
ATOM 627 C CA . PRO A 1 78 ? 4.501 -4.348 10.576 1.00 94.00 78 PRO A CA 1
ATOM 628 C C . PRO A 1 78 ? 3.620 -3.420 11.424 1.00 94.00 78 PRO A C 1
ATOM 630 O O . PRO A 1 78 ? 3.132 -3.856 12.463 1.00 94.00 78 PRO A O 1
ATOM 633 N N . PHE A 1 79 ? 3.382 -2.169 11.011 1.00 93.81 79 PHE A N 1
ATOM 634 C CA . PHE A 1 79 ? 2.478 -1.260 11.730 1.00 93.81 79 PHE A CA 1
ATOM 635 C C . PHE A 1 79 ? 0.995 -1.601 11.510 1.00 93.81 79 PHE A C 1
ATOM 637 O O . PHE A 1 79 ? 0.127 -1.146 12.259 1.00 93.81 79 PHE A O 1
ATOM 644 N N . ILE A 1 80 ? 0.684 -2.442 10.519 1.00 96.25 80 ILE A N 1
ATOM 645 C CA . ILE A 1 80 ? -0.678 -2.878 10.203 1.00 96.25 80 ILE A CA 1
ATOM 646 C C . ILE A 1 80 ? -1.066 -4.070 11.090 1.00 96.25 80 ILE A C 1
ATOM 648 O O . ILE A 1 80 ? -1.101 -5.225 10.666 1.00 96.25 80 ILE A O 1
ATOM 652 N N . ASN A 1 81 ? -1.414 -3.778 12.343 1.00 95.38 81 ASN A N 1
ATOM 653 C CA . ASN A 1 81 ? -1.782 -4.791 13.345 1.00 95.38 81 ASN A CA 1
ATOM 654 C C . ASN A 1 81 ? -3.058 -5.595 13.006 1.00 95.38 81 ASN A C 1
ATOM 656 O O . ASN A 1 81 ? -3.332 -6.618 13.631 1.00 95.38 81 ASN A O 1
ATOM 660 N N . SER A 1 82 ? -3.870 -5.133 12.053 1.00 97.94 82 SER A N 1
ATOM 661 C CA . SER A 1 82 ? -5.107 -5.797 11.617 1.00 97.94 82 SER A CA 1
ATOM 662 C C . SER A 1 82 ? -4.895 -6.856 10.530 1.00 97.94 82 SER A C 1
ATOM 664 O O . SER A 1 82 ? -5.837 -7.599 10.226 1.00 97.94 82 SER A O 1
ATOM 666 N N . LEU A 1 83 ? -3.681 -6.960 9.975 1.00 98.12 83 LEU A N 1
ATOM 667 C CA . LEU A 1 83 ? -3.375 -7.857 8.866 1.00 98.12 83 LEU A CA 1
ATOM 668 C C . LEU A 1 83 ? -3.479 -9.323 9.305 1.00 98.12 83 LEU A C 1
ATOM 670 O O . LEU A 1 83 ? -2.784 -9.776 10.210 1.00 98.12 83 LEU A O 1
ATOM 674 N N . LYS A 1 84 ? -4.357 -10.081 8.639 1.00 97.50 84 LYS A N 1
ATOM 675 C CA . LYS A 1 84 ? -4.601 -11.510 8.917 1.00 97.50 84 LYS A CA 1
ATOM 676 C C . LYS A 1 84 ? -4.098 -12.414 7.805 1.00 97.50 84 LYS A C 1
ATOM 678 O O . LYS A 1 84 ? -3.721 -13.552 8.061 1.00 97.50 84 LYS A O 1
ATOM 683 N N . VAL A 1 85 ? -4.141 -11.923 6.570 1.00 97.56 85 VAL A N 1
ATOM 684 C CA . VAL A 1 85 ? -3.767 -12.681 5.380 1.00 97.56 85 VAL A CA 1
ATOM 685 C C . VAL A 1 85 ? -2.753 -11.875 4.591 1.00 97.56 85 VAL A C 1
ATOM 687 O O . VAL A 1 85 ? -3.058 -10.784 4.110 1.00 97.56 85 VAL A O 1
ATOM 690 N N . LEU A 1 86 ? -1.566 -12.451 4.439 1.00 96.31 86 LEU A N 1
ATOM 691 C CA . LEU A 1 86 ? -0.525 -11.981 3.541 1.00 96.31 86 LEU A CA 1
ATOM 692 C C . LEU A 1 86 ? -0.244 -13.094 2.533 1.00 96.31 86 LEU A C 1
ATOM 694 O O . LEU A 1 86 ? 0.177 -14.184 2.922 1.00 96.31 86 LEU A O 1
ATOM 698 N N . SER A 1 87 ? -0.511 -12.837 1.255 1.00 95.00 87 SER A N 1
ATOM 699 C CA . SER A 1 87 ? -0.351 -13.830 0.192 1.00 95.00 87 SER A CA 1
ATOM 700 C C . SER A 1 87 ? 0.505 -13.297 -0.946 1.00 95.00 87 SER A C 1
ATOM 702 O O . SER A 1 87 ? 0.284 -12.188 -1.434 1.00 95.00 87 SER A O 1
ATOM 704 N N . PHE A 1 88 ? 1.418 -14.145 -1.417 1.00 91.31 88 PHE A N 1
ATOM 705 C CA . PHE A 1 88 ? 2.251 -13.903 -2.587 1.00 91.31 88 PHE A CA 1
ATOM 706 C C . PHE A 1 88 ? 1.959 -14.948 -3.660 1.00 91.31 88 PHE A C 1
ATOM 708 O O . PHE A 1 88 ? 1.984 -16.143 -3.363 1.00 91.31 88 PHE A O 1
ATOM 715 N N . SER A 1 89 ? 1.709 -14.532 -4.903 1.00 84.38 89 SER A N 1
ATOM 716 C CA . SER A 1 89 ? 1.653 -15.455 -6.046 1.00 84.38 89 SER A CA 1
ATOM 717 C C . SER A 1 89 ? 2.815 -15.190 -7.003 1.00 84.38 89 SER A C 1
ATOM 719 O O . SER A 1 89 ? 3.021 -14.059 -7.440 1.00 84.38 89 SER A O 1
ATOM 721 N N . LEU A 1 90 ? 3.591 -16.245 -7.275 1.00 67.62 90 LEU A N 1
ATOM 722 C CA . LEU A 1 90 ? 4.919 -16.194 -7.892 1.00 67.62 90 LEU A CA 1
ATOM 723 C C . LEU A 1 90 ? 4.962 -15.441 -9.226 1.00 67.62 90 LEU A C 1
ATOM 725 O O . LEU A 1 90 ? 4.187 -15.729 -10.130 1.00 67.62 90 LEU A O 1
ATOM 729 N N . ASN A 1 91 ? 5.980 -14.589 -9.365 1.00 56.16 91 ASN A N 1
ATOM 730 C CA . ASN A 1 91 ? 6.542 -14.197 -10.653 1.00 56.16 91 ASN A CA 1
ATOM 731 C C . ASN A 1 91 ? 7.197 -15.457 -11.250 1.00 56.16 91 ASN A C 1
ATOM 733 O O . ASN A 1 91 ? 8.121 -16.007 -10.644 1.00 56.16 91 ASN A O 1
ATOM 737 N N . ALA A 1 92 ? 6.704 -15.970 -12.380 1.00 43.62 92 ALA A N 1
ATOM 738 C CA . ALA A 1 92 ? 7.412 -17.032 -13.093 1.00 43.62 92 ALA A CA 1
ATOM 739 C C . ALA A 1 92 ? 8.815 -16.519 -13.475 1.00 43.62 92 ALA A C 1
ATOM 741 O O . ALA A 1 92 ? 8.943 -15.387 -13.940 1.00 43.62 92 ALA A O 1
ATOM 742 N N . ARG A 1 93 ? 9.842 -17.328 -13.180 1.00 44.75 93 ARG A N 1
ATOM 743 C CA . ARG A 1 93 ? 11.253 -17.045 -13.489 1.00 44.75 93 ARG A CA 1
ATOM 744 C C . ARG A 1 93 ? 11.496 -16.955 -14.988 1.00 44.75 93 ARG A C 1
ATOM 746 O O . ARG A 1 93 ? 10.866 -17.758 -15.713 1.00 44.75 93 ARG A O 1
#